Protein AF-A0AAN8PX68-F1 (afdb_monomer_lite)

Secondary structure (DSSP, 8-state):
-HHHHHHHHHHHHHS----EEPPP----------S---SSGGGS-SSEEEEE-SSSEEEEE-EE------------

Radius of gyration: 19.02 Å; chains: 1; bounding box: 50×20×51 Å

Foldseek 3Di:
DVVVVVVVVVVVVVPFPQDWDDDDAPDDDDDDPDPQADDAQVSAPDCWTFDDHDNGTHTDNTPRPRVPPPPPPPDD

InterPro domains:
  IPR008197 WAP-type 'four-disulfide core' domain [PF00095] (21-60)
  IPR008197 WAP-type 'four-disulfide core' domain [PS51390] (15-63)
  IPR008197 WAP-type 'four-disulfide core' domain [SM00217] (22-63)
  IPR036645 Elafin-like superfamily [G3DSA:4.10.75.10] (17-61)
  IPR036645 Elafin-like superfamily [SSF57256] (14-60)

Structure (mmCIF, N/CA/C/O backbone):
data_AF-A0AAN8PX68-F1
#
_entry.id   AF-A0AAN8PX68-F1
#
loop_
_atom_site.group_PDB
_atom_site.id
_atom_site.type_symbol
_atom_site.label_atom_id
_atom_site.label_alt_id
_atom_site.label_comp_id
_atom_site.label_asym_id
_atom_site.label_entity_id
_atom_site.label_seq_id
_atom_site.pdbx_PDB_ins_code
_atom_site.Cartn_x
_atom_site.Cartn_y
_atom_site.Cartn_z
_atom_site.occupancy
_atom_site.B_iso_or_equiv
_atom_site.auth_seq_id
_atom_site.auth_comp_id
_atom_site.auth_asym_id
_atom_site.auth_atom_id
_atom_site.pdbx_PDB_model_num
ATOM 1 N N . MET A 1 1 ? -16.753 12.659 35.927 1.00 61.94 1 MET A N 1
ATOM 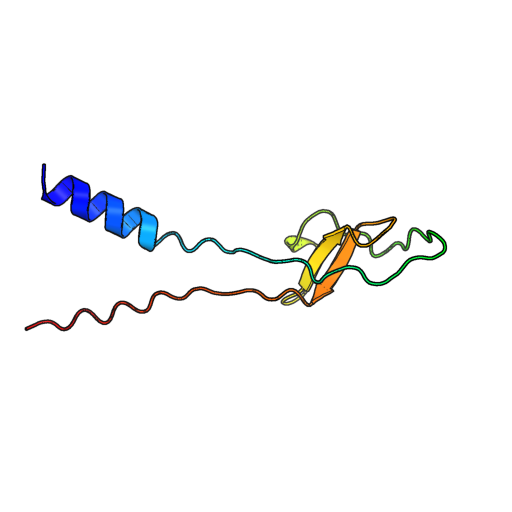2 C CA . MET A 1 1 ? -15.522 11.875 35.659 1.00 61.94 1 MET A CA 1
ATOM 3 C C . MET A 1 1 ? -15.755 10.647 34.775 1.00 61.94 1 MET A C 1
ATOM 5 O O . MET A 1 1 ? -15.245 10.658 33.666 1.00 61.94 1 MET A O 1
ATOM 9 N N . LYS A 1 2 ? -16.566 9.644 35.158 1.00 66.25 2 LYS A N 1
ATOM 10 C CA . LYS A 1 2 ? -16.770 8.423 34.337 1.00 66.25 2 LYS A CA 1
ATOM 11 C C . LYS A 1 2 ? -17.365 8.678 32.938 1.00 66.25 2 LYS A C 1
ATOM 13 O O . LYS A 1 2 ? -16.897 8.104 31.967 1.00 66.25 2 LYS A O 1
ATOM 18 N N . ALA A 1 3 ? -18.321 9.604 32.822 1.00 74.12 3 ALA A N 1
ATOM 19 C CA . ALA A 1 3 ? -18.922 9.974 31.535 1.00 74.12 3 ALA A CA 1
ATOM 20 C C . ALA A 1 3 ? -17.943 10.681 30.577 1.00 74.12 3 ALA A C 1
ATOM 22 O O . ALA A 1 3 ? -18.012 10.472 29.375 1.00 74.12 3 ALA A O 1
ATOM 23 N N . ILE A 1 4 ? -16.999 11.470 31.104 1.00 82.00 4 ILE A N 1
ATOM 24 C CA . ILE A 1 4 ? -15.998 12.185 30.293 1.00 82.00 4 ILE A CA 1
ATOM 25 C C . ILE A 1 4 ? -15.041 11.181 29.649 1.00 82.00 4 ILE A C 1
ATOM 27 O O . ILE A 1 4 ? -14.775 11.263 28.458 1.00 82.00 4 ILE A O 1
ATOM 31 N N . ILE A 1 5 ? -14.589 10.189 30.421 1.00 79.31 5 ILE A N 1
ATOM 32 C CA . ILE A 1 5 ? -13.735 9.106 29.920 1.00 79.31 5 ILE A CA 1
ATOM 33 C C . ILE A 1 5 ? -14.457 8.331 28.811 1.00 79.31 5 ILE A C 1
ATOM 35 O O . ILE A 1 5 ? -13.875 8.089 27.762 1.00 79.31 5 ILE A O 1
ATOM 39 N N . VAL A 1 6 ? -15.741 8.008 29.003 1.00 80.38 6 VAL A N 1
ATOM 40 C CA . VAL A 1 6 ? -16.554 7.330 27.981 1.00 80.38 6 VAL A CA 1
ATOM 41 C C . VAL A 1 6 ? -16.649 8.170 26.703 1.00 80.38 6 VAL A C 1
ATOM 43 O O . VAL A 1 6 ? -16.404 7.648 25.622 1.00 80.38 6 VAL A O 1
ATOM 46 N N . VAL A 1 7 ? -16.927 9.471 26.807 1.00 81.19 7 VAL A N 1
ATOM 47 C CA . VAL A 1 7 ? -17.013 10.370 25.641 1.00 81.19 7 VAL A CA 1
ATOM 48 C C . VAL A 1 7 ? -15.682 10.455 24.888 1.00 81.19 7 VAL A C 1
ATOM 50 O O . VAL A 1 7 ? -15.676 10.366 23.664 1.00 81.19 7 VAL A O 1
ATOM 53 N N . LEU A 1 8 ? -14.557 10.570 25.600 1.00 76.88 8 LEU A N 1
ATOM 54 C CA . LEU A 1 8 ? -13.226 10.631 24.987 1.00 76.88 8 LEU A CA 1
ATOM 55 C C . LEU A 1 8 ? -12.856 9.322 24.275 1.00 76.88 8 LEU A C 1
ATOM 57 O O . LEU A 1 8 ? -12.334 9.353 23.164 1.00 76.88 8 LEU A O 1
ATOM 61 N N . VAL A 1 9 ? -13.174 8.173 24.876 1.00 78.06 9 VAL A N 1
ATOM 62 C CA . VAL A 1 9 ? -12.938 6.854 24.267 1.00 78.06 9 VAL A CA 1
ATOM 63 C C . VAL A 1 9 ? -13.789 6.670 23.007 1.00 78.06 9 VAL A C 1
ATOM 65 O O . VAL A 1 9 ? -13.270 6.240 21.978 1.00 78.06 9 VAL A O 1
ATOM 68 N N . PHE A 1 10 ? -15.070 7.048 23.046 1.00 72.69 10 PHE A N 1
ATOM 69 C CA . PHE A 1 10 ? -15.946 7.007 21.870 1.00 72.69 10 PHE A CA 1
ATOM 70 C C . PHE A 1 10 ? -15.478 7.941 20.754 1.00 72.69 10 PHE A C 1
ATOM 72 O O . PHE A 1 10 ? -15.508 7.553 19.588 1.00 72.69 10 PHE A O 1
ATOM 79 N N . ALA A 1 11 ? -15.022 9.145 21.102 1.00 71.12 11 ALA A N 1
ATOM 80 C CA . ALA A 1 11 ? -14.478 10.089 20.137 1.00 71.12 11 ALA A CA 1
ATOM 81 C C . ALA A 1 11 ? -13.232 9.518 19.444 1.00 71.12 11 ALA A C 1
ATOM 83 O O . ALA A 1 11 ? -13.189 9.494 18.219 1.00 71.12 11 ALA A O 1
ATOM 84 N N . CYS A 1 12 ? -12.268 8.971 20.194 1.00 68.88 12 CYS A N 1
ATOM 85 C CA . CYS A 1 12 ? -11.073 8.347 19.616 1.00 68.88 12 CYS A CA 1
ATOM 86 C C . CYS A 1 12 ? -11.394 7.146 18.713 1.00 68.88 12 CYS A C 1
ATOM 88 O O . CYS A 1 12 ? -10.768 6.987 17.672 1.00 68.88 12 CYS A O 1
ATOM 90 N N . LEU A 1 13 ? -12.375 6.315 19.080 1.00 65.88 13 LEU A N 1
ATOM 91 C CA . LEU A 1 13 ? -12.804 5.171 18.263 1.00 65.88 13 LEU A CA 1
ATOM 92 C C . LEU A 1 13 ? -13.541 5.590 16.979 1.00 65.88 13 LEU A C 1
ATOM 94 O O . LEU A 1 13 ? -13.518 4.855 15.994 1.00 65.88 13 LEU A O 1
ATOM 98 N N . ALA A 1 14 ? -14.206 6.749 16.986 1.00 65.19 14 ALA A N 1
ATOM 99 C CA . ALA A 1 14 ? -14.928 7.279 15.831 1.00 65.19 14 ALA A CA 1
ATOM 100 C C . ALA A 1 14 ? -14.006 7.949 14.800 1.00 65.19 14 ALA A C 1
ATOM 102 O O . ALA A 1 14 ? -14.364 8.028 13.622 1.00 65.19 14 ALA A O 1
ATOM 103 N N . VAL A 1 15 ? -12.817 8.401 15.215 1.00 62.81 15 VAL A N 1
ATOM 104 C CA . VAL A 1 15 ? -11.782 8.883 14.295 1.00 62.81 15 VAL A CA 1
ATOM 105 C C . VAL A 1 15 ? -11.109 7.663 13.668 1.00 62.81 15 VAL A C 1
ATOM 107 O O . VAL A 1 15 ? -10.064 7.190 14.104 1.00 62.81 15 VAL A O 1
ATOM 110 N N . GLY A 1 16 ? -11.763 7.098 12.653 1.00 56.72 16 GLY A N 1
ATOM 111 C CA . GLY A 1 16 ? -11.173 6.052 11.833 1.00 56.72 16 GLY A CA 1
ATOM 112 C C . GLY A 1 16 ? -9.900 6.580 11.180 1.00 56.72 16 GLY A C 1
ATOM 113 O O . GLY A 1 16 ? -9.975 7.452 10.321 1.00 56.72 16 GLY A O 1
ATOM 114 N N . LEU A 1 17 ? -8.750 6.046 11.590 1.00 55.28 17 LEU A N 1
ATOM 115 C CA . LEU A 1 17 ? -7.480 6.255 10.905 1.00 55.28 17 LEU A CA 1
ATOM 116 C C . LEU A 1 17 ? -7.609 5.668 9.499 1.00 55.28 17 LEU A C 1
ATOM 118 O O . LEU A 1 17 ? -7.661 4.448 9.328 1.00 55.28 17 LEU A O 1
ATOM 122 N N . ASP A 1 18 ? -7.676 6.523 8.484 1.00 61.72 18 ASP A N 1
ATOM 123 C CA . ASP A 1 18 ? -7.506 6.123 7.095 1.00 61.72 18 ASP A CA 1
ATOM 124 C C . ASP A 1 18 ? -6.038 5.745 6.856 1.00 61.72 18 ASP A C 1
ATOM 126 O O . ASP A 1 18 ? -5.244 6.464 6.263 1.00 61.72 18 ASP A O 1
ATOM 130 N N . ALA A 1 19 ? -5.650 4.573 7.351 1.00 66.88 19 ALA A N 1
ATOM 131 C CA . ALA A 1 19 ? -4.331 4.031 7.090 1.00 66.88 19 ALA A CA 1
ATOM 132 C C . ALA A 1 19 ? -4.305 3.450 5.668 1.00 66.88 19 ALA A C 1
ATOM 134 O O . ALA A 1 19 ? -4.760 2.333 5.416 1.00 66.88 19 ALA A O 1
ATOM 135 N N . ALA A 1 20 ? -3.792 4.235 4.723 1.00 73.94 20 ALA A N 1
ATOM 136 C CA . ALA A 1 20 ? -3.346 3.753 3.422 1.00 73.94 20 ALA A CA 1
ATOM 137 C C . ALA A 1 20 ? -1.977 3.068 3.571 1.00 73.94 20 ALA A C 1
ATOM 139 O O . ALA A 1 20 ? -1.041 3.685 4.077 1.00 73.94 20 ALA A O 1
ATOM 140 N N . TYR A 1 21 ? -1.839 1.818 3.111 1.00 83.00 21 TYR A N 1
ATOM 141 C CA . TYR A 1 21 ? -0.563 1.092 3.164 1.00 83.00 21 TYR A CA 1
ATOM 142 C C . TYR A 1 21 ? 0.015 0.791 1.779 1.00 83.00 21 TYR A C 1
ATOM 144 O O . TYR A 1 21 ? -0.688 0.336 0.873 1.00 83.00 21 TYR A O 1
ATOM 152 N N . CYS A 1 22 ? 1.321 1.023 1.654 1.00 83.94 22 CYS A N 1
ATOM 153 C CA . CYS A 1 22 ? 2.123 0.778 0.463 1.00 83.94 22 CYS A CA 1
ATOM 154 C C . CYS A 1 22 ? 2.447 -0.712 0.277 1.00 83.94 22 CYS A C 1
ATOM 156 O O . CYS A 1 22 ? 3.044 -1.305 1.173 1.00 83.94 22 CYS A O 1
ATOM 158 N N . PRO A 1 23 ? 2.158 -1.324 -0.885 1.00 81.06 23 PRO A N 1
ATOM 159 C CA . PRO A 1 23 ? 2.603 -2.684 -1.159 1.00 81.06 23 PRO A CA 1
ATOM 160 C C . PRO A 1 23 ? 4.142 -2.766 -1.199 1.00 81.06 23 PRO A C 1
ATOM 162 O O . PRO A 1 23 ? 4.785 -1.820 -1.671 1.00 81.06 23 PRO A O 1
ATOM 165 N N . PRO A 1 24 ? 4.739 -3.890 -0.752 1.00 76.81 24 PRO A N 1
ATOM 166 C CA . PRO A 1 24 ? 6.186 -4.072 -0.748 1.00 76.81 24 PRO A CA 1
ATOM 167 C C . PRO A 1 24 ? 6.766 -3.905 -2.156 1.00 76.81 24 PRO A C 1
ATOM 169 O O . PRO A 1 24 ? 6.231 -4.424 -3.138 1.00 76.81 24 PRO A O 1
ATOM 172 N N . ASN A 1 25 ? 7.866 -3.160 -2.257 1.00 72.38 25 ASN A N 1
ATOM 173 C CA . ASN A 1 25 ? 8.565 -2.964 -3.518 1.00 72.38 25 ASN A CA 1
ATOM 174 C C . ASN A 1 25 ? 9.470 -4.165 -3.812 1.00 72.38 25 ASN A C 1
ATOM 176 O O . ASN A 1 25 ? 10.450 -4.371 -3.104 1.00 72.38 25 ASN A O 1
ATOM 180 N N . ILE A 1 26 ? 9.165 -4.938 -4.856 1.00 65.38 26 ILE A N 1
ATOM 181 C CA . ILE A 1 26 ? 9.971 -6.107 -5.267 1.00 65.38 26 ILE A CA 1
ATOM 182 C C . ILE A 1 26 ? 10.757 -5.805 -6.560 1.00 65.38 26 ILE A C 1
ATOM 184 O O . ILE A 1 26 ? 11.012 -6.689 -7.369 1.00 65.38 26 ILE A O 1
ATOM 188 N N . GLY A 1 27 ? 11.104 -4.535 -6.810 1.00 62.50 27 GLY A N 1
ATOM 189 C CA . GLY A 1 27 ? 11.778 -4.110 -8.039 1.00 62.50 27 GLY A CA 1
ATOM 190 C C . GLY A 1 27 ? 13.109 -3.414 -7.777 1.00 62.50 27 GLY A C 1
ATOM 191 O O . GLY A 1 27 ? 13.134 -2.225 -7.475 1.00 62.50 27 GLY A O 1
ATOM 192 N N . SER A 1 28 ? 14.219 -4.126 -7.959 1.00 58.47 28 SER A N 1
ATOM 193 C CA . SER A 1 28 ? 15.557 -3.544 -8.103 1.00 58.47 28 SER A CA 1
ATOM 194 C C . SER A 1 28 ? 15.850 -3.330 -9.594 1.00 58.47 28 SER A C 1
ATOM 196 O O . SER A 1 28 ? 15.889 -4.281 -10.369 1.00 58.47 28 SER A O 1
ATOM 198 N N . GLY A 1 29 ? 16.009 -2.079 -10.034 1.00 66.88 29 GLY A N 1
ATOM 199 C CA . GLY A 1 29 ? 16.202 -1.759 -11.453 1.00 66.88 29 GLY A CA 1
ATOM 200 C C . GLY A 1 29 ? 16.610 -0.308 -11.714 1.00 66.88 29 GLY A C 1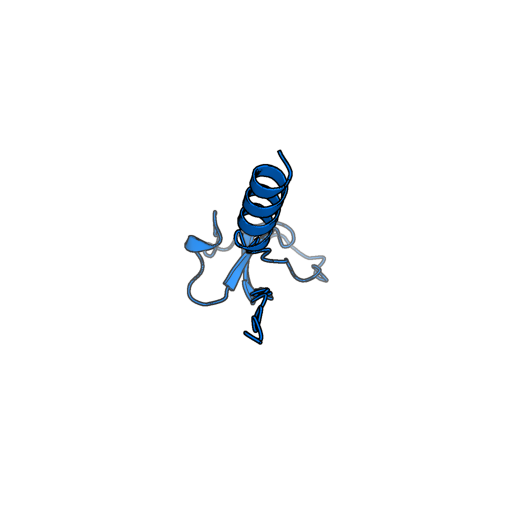
ATOM 201 O O . GLY A 1 29 ? 16.755 0.483 -10.782 1.00 66.88 29 GLY A O 1
ATOM 202 N N . ILE A 1 30 ? 16.80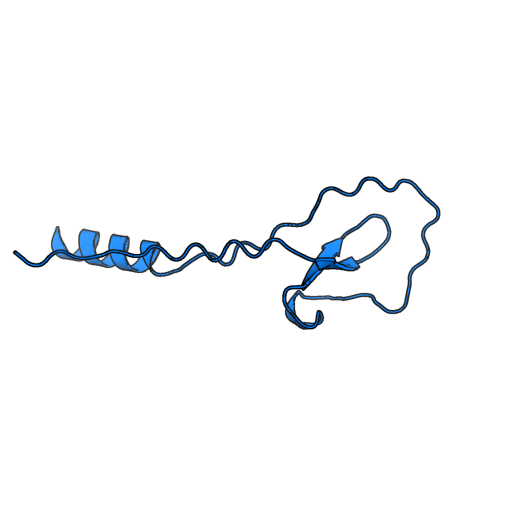9 0.029 -12.994 1.00 67.00 30 ILE A N 1
ATOM 203 C CA . ILE A 1 30 ? 17.218 1.367 -13.449 1.00 67.00 30 ILE A CA 1
ATOM 204 C C . ILE A 1 30 ? 16.164 2.403 -13.037 1.00 67.00 30 ILE A C 1
ATOM 206 O O . ILE A 1 30 ? 14.968 2.234 -13.277 1.00 67.00 30 ILE A O 1
ATOM 210 N N . CYS A 1 31 ? 16.630 3.489 -12.423 1.00 68.56 31 CYS A N 1
ATOM 211 C CA . CYS A 1 31 ? 15.805 4.625 -12.045 1.00 68.56 31 CYS A CA 1
ATOM 212 C C . CYS A 1 31 ? 15.373 5.412 -13.285 1.00 68.56 31 CYS A C 1
ATOM 214 O O . CYS A 1 31 ? 16.181 6.116 -13.887 1.00 68.56 31 CYS A O 1
ATOM 216 N N . VAL A 1 32 ? 14.095 5.324 -13.643 1.00 65.19 32 VAL A N 1
ATOM 217 C CA . VAL A 1 32 ? 13.474 6.229 -14.613 1.00 65.19 32 VAL A CA 1
ATOM 218 C C . VAL A 1 32 ? 12.457 7.068 -13.858 1.00 65.19 32 VAL A C 1
ATOM 220 O O . VAL A 1 32 ? 11.456 6.547 -13.366 1.00 65.19 32 VAL A O 1
ATOM 223 N N . ILE A 1 33 ? 12.728 8.367 -13.738 1.00 66.19 33 ILE A N 1
ATOM 224 C CA . ILE A 1 33 ? 11.777 9.322 -13.169 1.00 66.19 33 ILE A CA 1
ATOM 225 C C . ILE A 1 33 ? 10.707 9.559 -14.236 1.00 66.19 33 ILE A C 1
ATOM 227 O O . ILE A 1 33 ? 10.898 10.333 -15.170 1.00 66.19 33 ILE A O 1
ATOM 231 N N . THR A 1 34 ? 9.604 8.820 -14.155 1.00 63.97 34 THR A N 1
ATOM 232 C CA . THR A 1 3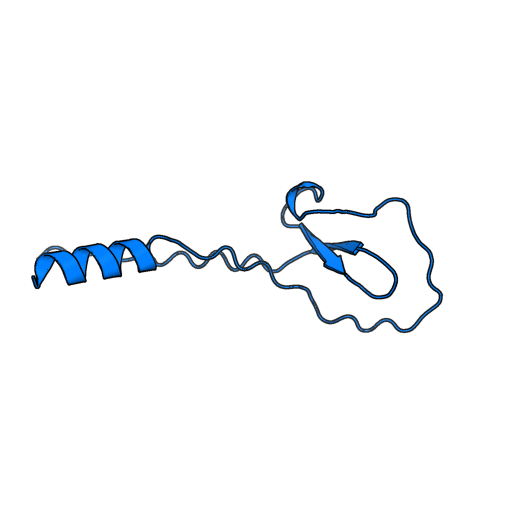4 ? 8.446 9.024 -15.030 1.00 63.97 34 THR A CA 1
ATOM 233 C C . THR A 1 34 ? 7.635 10.241 -14.575 1.00 63.97 34 THR A C 1
ATOM 235 O O . THR A 1 34 ? 7.540 10.472 -13.370 1.00 63.97 34 THR A O 1
ATOM 238 N N . PRO A 1 35 ? 6.983 10.974 -15.497 1.00 64.56 35 PRO A N 1
ATOM 239 C CA . PRO A 1 35 ? 6.168 12.149 -15.169 1.00 64.56 35 PRO A CA 1
ATOM 240 C C . PRO A 1 35 ? 4.910 11.839 -14.334 1.00 64.56 35 PRO A C 1
ATOM 242 O O . PRO A 1 35 ? 4.289 12.763 -13.824 1.00 64.56 35 PRO A O 1
ATOM 245 N N . ASP A 1 36 ? 4.552 10.562 -14.138 1.00 65.00 36 ASP A N 1
ATOM 246 C CA . ASP A 1 36 ? 3.459 10.105 -13.253 1.00 65.00 36 ASP A CA 1
ATOM 247 C C . ASP A 1 36 ? 3.842 10.158 -11.753 1.00 65.00 36 ASP A C 1
ATOM 249 O O . ASP A 1 36 ? 3.473 9.307 -10.941 1.00 65.00 36 ASP A O 1
ATOM 253 N N . SER A 1 37 ? 4.667 11.135 -11.377 1.00 76.75 37 SER A N 1
ATOM 254 C CA . SER A 1 37 ? 5.102 11.349 -10.003 1.00 76.75 37 SER A CA 1
ATOM 255 C C . SER A 1 37 ? 4.009 12.056 -9.205 1.00 76.75 37 SER A C 1
ATOM 257 O O . SER A 1 37 ? 3.674 13.203 -9.484 1.00 76.75 37 SER A O 1
ATOM 259 N N . CYS A 1 38 ? 3.478 11.386 -8.189 1.00 85.44 38 CYS A N 1
ATOM 260 C CA . CYS A 1 38 ? 2.514 11.952 -7.244 1.00 85.44 38 CYS A CA 1
ATOM 261 C C . CYS A 1 38 ? 3.228 12.575 -6.035 1.00 85.44 38 CYS A C 1
ATOM 263 O O . CYS A 1 38 ? 4.319 12.130 -5.674 1.00 85.44 38 CYS A O 1
ATOM 265 N N . SER A 1 39 ? 2.621 13.561 -5.364 1.00 86.38 39 SER A N 1
ATOM 266 C CA . SER A 1 39 ? 3.142 14.094 -4.091 1.00 86.38 39 SER A CA 1
ATOM 267 C C . SER A 1 39 ? 2.315 13.644 -2.893 1.00 86.38 39 SER A C 1
ATOM 269 O O . SER A 1 39 ? 2.876 13.352 -1.837 1.00 86.38 39 SER A O 1
ATOM 271 N N . SER A 1 40 ? 0.998 13.549 -3.065 1.00 84.94 40 SER A N 1
ATOM 272 C CA . SER A 1 40 ? 0.051 13.080 -2.053 1.00 84.94 40 SER A CA 1
ATOM 273 C C . SER A 1 40 ? -0.884 12.015 -2.617 1.00 84.94 40 SER A C 1
ATOM 275 O O . SER A 1 40 ? -1.040 11.881 -3.827 1.00 84.94 40 SER A O 1
ATOM 277 N N . ASN A 1 41 ? -1.567 11.272 -1.741 1.00 83.81 41 ASN A N 1
ATOM 278 C CA . ASN A 1 41 ? -2.589 10.308 -2.170 1.00 83.81 41 ASN A CA 1
ATOM 279 C C . ASN A 1 41 ? -3.696 10.970 -3.009 1.00 83.81 41 ASN A C 1
ATOM 281 O O . ASN A 1 41 ? -4.251 10.318 -3.883 1.00 83.81 41 ASN A O 1
ATOM 285 N N . SER A 1 42 ? -3.968 12.259 -2.785 1.00 84.94 42 SER A N 1
ATOM 286 C CA . SER A 1 42 ? -4.952 13.053 -3.532 1.00 84.94 42 SER A CA 1
ATOM 287 C C . SER A 1 42 ? -4.578 13.302 -4.997 1.00 84.94 42 SER A C 1
ATOM 289 O O . SER A 1 42 ? -5.472 13.544 -5.801 1.00 84.94 42 SER A O 1
ATOM 291 N N . ASP A 1 43 ? -3.289 13.235 -5.354 1.00 88.50 43 ASP A N 1
ATOM 292 C CA . ASP A 1 43 ? -2.853 13.299 -6.759 1.00 88.50 43 ASP A CA 1
ATOM 293 C C . ASP A 1 43 ? -3.275 12.040 -7.530 1.00 88.50 43 ASP A C 1
ATOM 295 O O . ASP A 1 43 ? -3.402 12.046 -8.754 1.00 88.50 43 ASP A O 1
ATOM 299 N N . CYS A 1 44 ? -3.502 10.936 -6.817 1.00 86.94 44 CYS A N 1
ATOM 300 C CA . CYS A 1 44 ? -3.851 9.664 -7.410 1.00 86.94 44 CYS A CA 1
ATOM 301 C C . CYS A 1 44 ? -5.369 9.533 -7.572 1.00 86.94 44 CYS A C 1
ATOM 303 O O . CYS A 1 44 ? -6.132 9.578 -6.611 1.00 86.94 44 CYS A O 1
ATOM 305 N N . SER A 1 45 ? -5.823 9.286 -8.800 1.00 84.38 45 SER A N 1
ATOM 306 C CA . SER A 1 45 ? -7.240 9.010 -9.060 1.00 84.38 45 SER A CA 1
ATOM 307 C C . SER A 1 45 ? -7.664 7.618 -8.565 1.00 84.38 45 SER A C 1
ATOM 309 O O . SER A 1 45 ? -6.979 6.617 -8.805 1.00 84.38 45 SER A O 1
ATOM 311 N N . GLY A 1 46 ? -8.843 7.540 -7.939 1.00 82.44 46 GLY A N 1
ATOM 312 C CA . GLY A 1 46 ? -9.467 6.294 -7.476 1.00 82.44 46 GLY A CA 1
ATOM 313 C C . GLY A 1 46 ? -9.003 5.849 -6.084 1.00 82.44 46 GLY A C 1
ATOM 314 O O . GLY A 1 46 ? -8.718 6.671 -5.225 1.00 82.44 46 GLY A O 1
ATOM 315 N N . ASN A 1 47 ? -8.919 4.535 -5.849 1.00 78.44 47 ASN A N 1
ATOM 316 C CA . ASN A 1 47 ? -8.388 3.954 -4.598 1.00 78.44 47 ASN A CA 1
ATOM 317 C C . ASN A 1 47 ? -6.861 3.752 -4.658 1.00 78.44 47 ASN A C 1
ATOM 319 O O . ASN A 1 47 ? -6.309 2.802 -4.098 1.00 78.44 47 ASN A O 1
ATOM 323 N N . LYS A 1 48 ? -6.175 4.610 -5.415 1.00 86.50 48 LYS A N 1
ATOM 324 C CA . LYS A 1 48 ? -4.722 4.586 -5.535 1.00 86.50 48 LYS A CA 1
ATOM 325 C C . LYS A 1 48 ? -4.112 5.482 -4.467 1.00 86.50 48 LYS A C 1
ATOM 327 O O . LYS A 1 48 ? -4.710 6.463 -4.044 1.00 86.50 48 LYS A O 1
ATOM 332 N N . ILE A 1 49 ? -2.914 5.128 -4.039 1.00 87.25 49 ILE A N 1
ATOM 333 C CA . ILE A 1 49 ? -2.166 5.853 -3.019 1.00 87.25 49 ILE A CA 1
ATOM 334 C C . ILE A 1 49 ? -0.792 6.196 -3.570 1.00 87.25 49 ILE A C 1
ATOM 336 O O . ILE A 1 49 ? -0.237 5.462 -4.396 1.00 87.25 49 ILE A O 1
ATOM 340 N N . CYS A 1 50 ? -0.244 7.313 -3.109 1.00 88.56 50 CYS A N 1
ATOM 341 C CA . CYS A 1 50 ? 1.054 7.758 -3.560 1.00 88.56 50 CYS A CA 1
ATOM 342 C C . CYS A 1 50 ? 2.142 7.061 -2.753 1.00 88.56 50 CYS A C 1
ATOM 344 O O . CYS A 1 50 ? 2.246 7.250 -1.543 1.00 88.56 50 CYS A O 1
ATOM 346 N N . CYS A 1 51 ? 2.948 6.237 -3.416 1.00 87.31 51 CYS A N 1
ATOM 347 C CA . CYS A 1 51 ? 3.919 5.400 -2.733 1.00 87.31 51 CYS A CA 1
ATOM 348 C C . CYS A 1 51 ? 5.332 5.594 -3.279 1.00 87.31 51 CYS A C 1
ATOM 350 O O . CYS A 1 51 ? 5.532 5.565 -4.494 1.00 87.31 51 CYS A O 1
ATOM 352 N N . SER A 1 52 ? 6.318 5.735 -2.388 1.00 82.38 52 SER A N 1
ATOM 353 C CA . SER A 1 52 ? 7.739 5.711 -2.760 1.00 82.38 52 SER A CA 1
ATOM 354 C C . SER A 1 52 ? 8.148 4.288 -3.115 1.00 82.38 52 SER A C 1
ATOM 356 O O . SER A 1 52 ? 8.299 3.436 -2.246 1.00 82.38 52 SER A O 1
ATOM 358 N N . GLN A 1 53 ? 8.311 4.037 -4.406 1.00 78.31 53 GLN A N 1
ATOM 359 C CA . GLN A 1 53 ? 8.538 2.715 -4.963 1.00 78.31 53 GLN A CA 1
ATOM 360 C C . GLN A 1 53 ? 9.832 2.735 -5.779 1.00 78.31 53 GLN A C 1
ATOM 362 O O . GLN A 1 53 ? 9.806 2.941 -6.992 1.00 78.31 53 GLN A O 1
ATOM 367 N N . GLY A 1 54 ? 10.961 2.515 -5.103 1.00 76.44 54 GLY A N 1
ATOM 368 C CA . GLY A 1 54 ? 12.292 2.624 -5.699 1.00 76.44 54 GLY A CA 1
ATOM 369 C C . GLY A 1 54 ? 12.716 4.087 -5.841 1.00 76.44 54 GLY A C 1
ATOM 370 O O . GLY A 1 54 ? 12.787 4.810 -4.852 1.00 76.44 54 GLY A O 1
ATOM 371 N N . CYS A 1 55 ? 12.979 4.530 -7.070 1.00 76.62 55 CYS A N 1
ATOM 372 C CA . CYS A 1 55 ? 13.566 5.843 -7.359 1.00 76.62 55 CYS A CA 1
ATOM 373 C C . CYS A 1 55 ? 12.542 6.977 -7.577 1.00 76.62 55 CYS A C 1
ATOM 375 O O . CYS A 1 55 ? 12.817 7.976 -8.236 1.00 76.62 55 CYS A O 1
ATOM 377 N N . GLY A 1 56 ? 11.325 6.818 -7.065 1.00 80.25 56 GLY A N 1
ATOM 378 C CA . GLY A 1 56 ? 10.280 7.815 -7.240 1.00 80.25 56 GLY A CA 1
ATOM 379 C C . GLY A 1 56 ? 9.000 7.468 -6.504 1.00 80.25 56 GLY A C 1
ATOM 380 O O . GLY A 1 56 ? 8.822 6.360 -5.990 1.00 80.25 56 GLY A O 1
ATOM 381 N N . LYS A 1 57 ? 8.101 8.448 -6.460 1.00 84.94 57 LYS A N 1
ATOM 382 C CA . LYS A 1 57 ? 6.736 8.278 -5.977 1.00 84.94 57 LYS A CA 1
ATOM 383 C C . LYS A 1 57 ? 5.863 7.890 -7.160 1.00 84.94 57 LYS A C 1
ATOM 385 O O . LYS A 1 57 ? 5.965 8.516 -8.209 1.00 84.94 57 LYS A O 1
ATOM 390 N N . LYS A 1 58 ? 5.023 6.875 -7.003 1.00 85.19 58 LYS A N 1
ATOM 391 C CA . LYS A 1 58 ? 4.077 6.463 -8.041 1.00 85.19 58 LYS A CA 1
ATOM 392 C C . LYS A 1 58 ? 2.733 6.103 -7.432 1.00 85.19 58 LYS A C 1
ATOM 394 O O . LYS A 1 58 ? 2.674 5.595 -6.307 1.00 85.19 58 LYS A O 1
ATOM 399 N N . CYS A 1 59 ? 1.666 6.346 -8.182 1.00 86.88 59 CYS A N 1
ATOM 400 C CA . CYS A 1 59 ? 0.323 5.959 -7.779 1.00 86.88 59 CYS A CA 1
ATOM 401 C C . CYS A 1 59 ? 0.157 4.441 -7.901 1.00 86.88 59 CYS A C 1
ATOM 403 O O . CYS A 1 59 ? 0.042 3.893 -8.996 1.00 86.88 59 CYS A O 1
ATOM 405 N N . VAL A 1 60 ? 0.125 3.746 -6.768 1.00 84.38 60 VAL A N 1
ATOM 406 C CA . VAL A 1 60 ? -0.107 2.296 -6.703 1.00 84.38 60 VAL A CA 1
ATOM 407 C C . VAL A 1 60 ? -1.491 2.009 -6.146 1.00 84.38 60 VAL A C 1
ATOM 409 O O . VAL A 1 60 ? -2.041 2.812 -5.397 1.00 84.38 60 VAL A O 1
ATOM 412 N N . SER A 1 61 ? -2.070 0.862 -6.499 1.00 84.56 61 SER A N 1
ATOM 413 C CA . SER A 1 61 ? -3.321 0.427 -5.876 1.00 84.56 61 SER A CA 1
ATOM 414 C C . SER A 1 61 ? -3.043 0.125 -4.403 1.00 84.56 61 SER A C 1
ATOM 416 O O . SER A 1 61 ? -2.304 -0.809 -4.094 1.00 84.56 61 SER A O 1
ATOM 418 N N . GLY A 1 62 ? -3.568 0.961 -3.509 1.00 72.94 62 GLY A N 1
ATOM 419 C CA . GLY A 1 62 ? -3.397 0.808 -2.070 1.00 72.94 62 GLY A CA 1
ATOM 420 C C . GLY A 1 62 ? -4.527 -0.017 -1.479 1.00 72.94 62 GLY A C 1
ATOM 421 O O . GLY A 1 62 ? -5.671 0.070 -1.924 1.00 72.94 62 GLY A O 1
ATOM 422 N N . SER A 1 63 ? -4.231 -0.779 -0.433 1.00 65.56 63 SER A N 1
ATOM 423 C CA . SER A 1 63 ? -5.281 -1.349 0.406 1.00 65.56 63 SER A CA 1
ATOM 424 C C . SER A 1 63 ? -5.780 -0.249 1.335 1.00 65.56 63 SER A C 1
ATOM 426 O O . SER A 1 63 ? -5.173 0.023 2.368 1.00 65.56 63 SER A O 1
ATOM 428 N N . THR A 1 64 ? -6.866 0.430 0.967 1.00 60.56 64 THR A N 1
ATOM 429 C CA . THR A 1 64 ? -7.576 1.308 1.900 1.00 60.56 64 THR A CA 1
ATOM 430 C C . THR A 1 64 ? -8.379 0.429 2.850 1.00 60.56 64 THR A C 1
ATOM 432 O O . THR A 1 64 ? -9.535 0.095 2.578 1.00 60.56 64 THR A O 1
ATOM 435 N N . SER A 1 65 ? -7.780 0.024 3.966 1.00 53.66 65 SER A N 1
ATOM 436 C CA . SER A 1 65 ? -8.526 -0.577 5.068 1.00 53.66 65 SER A CA 1
ATOM 437 C C . SER A 1 65 ? -9.410 0.499 5.691 1.00 53.66 65 SER A C 1
ATOM 439 O O . SER A 1 65 ? -9.037 1.180 6.641 1.00 53.66 65 SER A O 1
ATOM 441 N N . LYS A 1 66 ? -10.606 0.675 5.125 1.00 52.03 66 LYS A N 1
ATOM 442 C CA . LYS A 1 66 ? -11.693 1.428 5.749 1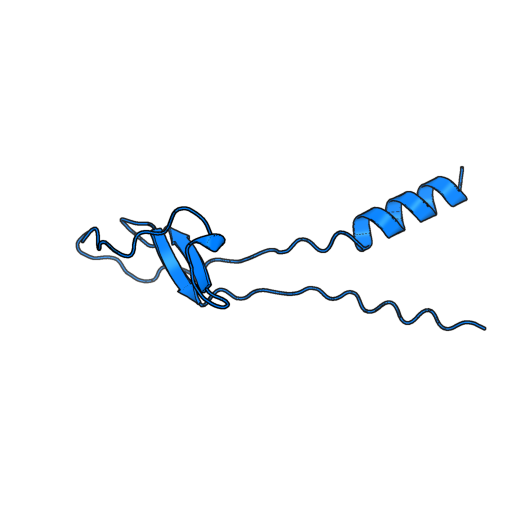.00 52.03 66 LYS A CA 1
ATOM 443 C C . LYS A 1 66 ? -12.139 0.611 6.954 1.00 52.03 66 LYS A C 1
ATOM 445 O O . LYS A 1 66 ? -13.025 -0.234 6.838 1.00 52.03 66 LYS A O 1
ATOM 450 N N . PHE A 1 67 ? -11.504 0.826 8.101 1.00 46.16 67 PHE A N 1
ATOM 451 C CA . PHE A 1 67 ? -11.902 0.179 9.343 1.00 46.16 67 PHE A CA 1
ATOM 452 C C . PHE A 1 67 ? -13.211 0.815 9.822 1.00 46.16 67 PHE A C 1
ATOM 454 O O . PHE A 1 67 ? -13.239 1.744 10.625 1.00 46.16 67 PHE A O 1
ATOM 461 N N . ARG A 1 68 ? -14.331 0.370 9.244 1.00 52.88 68 ARG A N 1
ATOM 462 C CA . ARG A 1 68 ? -15.664 0.758 9.697 1.00 52.88 68 ARG A CA 1
ATOM 463 C C . ARG A 1 68 ? -15.986 -0.056 10.935 1.00 52.88 68 ARG A C 1
ATOM 465 O O . ARG A 1 68 ? -16.502 -1.166 10.840 1.00 52.88 68 ARG A O 1
ATOM 472 N N . PHE A 1 69 ? -15.687 0.513 12.096 1.00 46.62 69 PHE A N 1
ATOM 473 C CA . PHE A 1 69 ? -16.144 -0.029 13.366 1.00 46.62 69 PHE A CA 1
ATOM 474 C C . PHE A 1 69 ? -17.671 0.133 13.452 1.00 46.62 69 PHE A C 1
ATOM 476 O O . PHE A 1 69 ? -18.202 1.165 13.855 1.00 46.62 69 PHE A O 1
ATOM 483 N N . GLY A 1 70 ? -18.399 -0.880 12.983 1.00 48.09 70 GLY A N 1
ATOM 484 C CA . GLY A 1 70 ? -19.849 -0.963 13.103 1.00 48.09 70 GLY A CA 1
ATOM 485 C C . GLY A 1 70 ? -20.242 -1.320 14.531 1.00 48.09 70 GLY A C 1
ATOM 486 O O . GLY A 1 70 ? -20.441 -2.490 14.840 1.00 48.09 70 GLY A O 1
ATOM 487 N N . PHE A 1 71 ? -20.382 -0.324 15.406 1.00 49.38 71 PHE A N 1
ATOM 488 C CA . PHE A 1 71 ? -21.000 -0.534 16.715 1.00 49.38 71 PHE A CA 1
ATOM 489 C C . PHE A 1 71 ? -22.523 -0.623 16.562 1.00 49.38 71 PHE A C 1
ATOM 491 O O 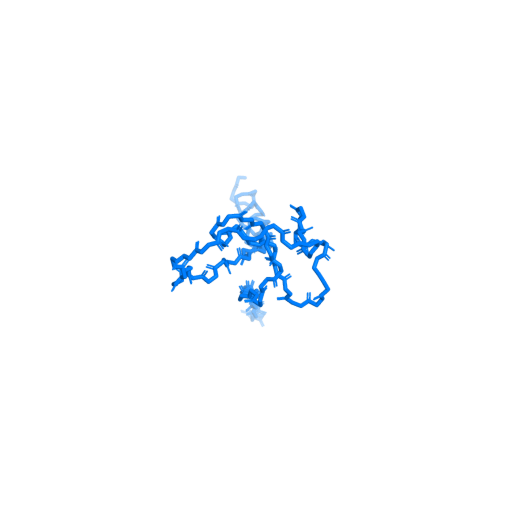. PHE A 1 71 ? -23.235 0.380 16.522 1.00 49.38 71 PHE A O 1
ATOM 498 N N . ARG A 1 72 ? -23.042 -1.853 16.491 1.00 48.69 72 ARG A N 1
ATOM 499 C CA . ARG A 1 72 ? -24.464 -2.145 16.696 1.00 48.69 72 ARG A CA 1
ATOM 500 C C . ARG A 1 72 ? -24.746 -2.017 18.196 1.00 48.69 72 ARG A C 1
ATOM 502 O O . ARG A 1 72 ? -24.658 -2.998 18.927 1.00 48.69 72 ARG A O 1
ATOM 509 N N . PHE A 1 73 ? -25.062 -0.810 18.668 1.00 42.38 73 PHE A N 1
ATOM 510 C CA . PHE A 1 73 ? -25.625 -0.639 20.009 1.00 42.38 73 PHE A CA 1
ATOM 511 C C . PHE A 1 73 ? -27.006 -1.299 20.038 1.00 42.38 73 PHE A C 1
ATOM 513 O O . PHE A 1 73 ? -28.002 -0.728 19.593 1.00 42.38 73 PHE A O 1
ATOM 520 N N . GLY A 1 74 ? -27.050 -2.539 20.525 1.00 42.03 74 GLY A N 1
ATOM 521 C CA . GLY A 1 74 ? -28.279 -3.166 20.975 1.00 42.03 74 GLY A CA 1
ATOM 522 C C . GLY A 1 74 ? -28.816 -2.351 22.140 1.00 42.03 74 GLY A C 1
ATOM 523 O O . GLY A 1 74 ? -28.313 -2.442 23.253 1.00 42.03 74 GLY A O 1
ATOM 524 N N . LYS A 1 75 ? -29.823 -1.521 21.873 1.00 44.88 75 LYS A N 1
ATOM 525 C CA . LYS A 1 75 ? -30.721 -1.061 22.924 1.00 44.88 75 LYS A CA 1
ATOM 526 C C . LYS A 1 75 ? -31.542 -2.263 23.380 1.00 44.88 75 LYS A C 1
ATOM 528 O O . LYS A 1 75 ? -32.430 -2.653 22.627 1.00 44.88 75 LYS A O 1
ATOM 533 N N . LYS A 1 76 ? -31.255 -2.808 24.561 1.00 37.44 76 LYS A N 1
ATOM 534 C CA . LYS A 1 76 ? -32.238 -3.195 25.587 1.00 37.44 76 LYS A CA 1
ATOM 535 C C . LYS A 1 76 ? -31.562 -3.145 26.946 1.00 37.44 76 LYS A C 1
ATOM 537 O O . LYS A 1 76 ? -30.438 -3.678 27.039 1.00 37.44 76 LYS A O 1
#

Organism: Patella caerulea (NCBI:txid87958)

Sequence (76 aa):
MKAIIVVLVFACLAVGLDAAYCPPNIGSGICVITPDSCSSNSDCSGNKICCSQGCGKKCVSGSTSKFRFGFRFGKK

pLDDT: mean 70.63, std 13.51, range [37.44, 88.56]